Protein AF-A0A539D3B9-F1 (afdb_monomer_lite)

Sequence (78 aa):
ADLSRAVAEGEAATGRPANFGLALAVVARRLELPRDAAGDLLLLGRLAGLLGHALDQATNGSPIRARLRYVGPEPGAH

Secondary structure (DSSP, 8-state):
--HHHHHHHHHHHHT-PPPHHHHHHHHHHHTT--TTHHHHHHHHHHHHHHHHHHHHHHHH-----------SPPTT--

Foldseek 3Di:
DPLVVVQVVVCVVVVDHDDLLSVLCVVCVVVVHDPCVSVVVVCVVCVVVVVVVVVCCVPPNDDDDDDDDDPDDDPPPD

pLDDT: mean 94.83, std 5.92, range [62.78, 98.12]

Radius of gyration: 21.35 Å; chains: 1; bounding box: 44×48×42 Å

Structure (mmCIF, N/CA/C/O backbone):
data_AF-A0A539D3B9-F1
#
_entry.id   AF-A0A539D3B9-F1
#
loop_
_atom_site.group_PDB
_atom_site.id
_atom_site.type_symbol
_atom_site.label_atom_id
_atom_site.label_alt_id
_atom_site.label_comp_id
_atom_site.label_asym_id
_atom_site.label_entity_id
_atom_site.label_seq_id
_atom_site.pdbx_PDB_ins_code
_atom_site.Cartn_x
_atom_site.Cartn_y
_atom_site.Cartn_z
_atom_site.occupancy
_atom_site.B_iso_or_equiv
_atom_site.auth_seq_id
_atom_site.auth_comp_id
_atom_site.auth_asym_id
_atom_site.auth_atom_id
_atom_site.pdbx_PDB_model_num
ATOM 1 N N . ALA A 1 1 ? -20.949 0.254 15.292 1.00 62.78 1 ALA A N 1
ATOM 2 C CA . ALA A 1 1 ? -19.766 -0.363 15.930 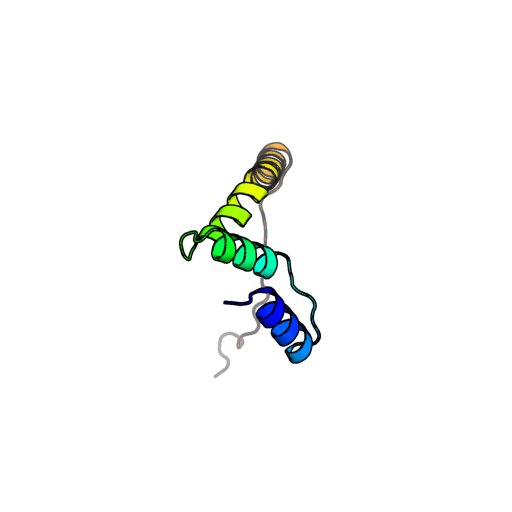1.00 62.78 1 ALA A CA 1
ATOM 3 C C . ALA A 1 1 ? -18.824 0.745 16.377 1.00 62.78 1 ALA A C 1
ATOM 5 O O . ALA A 1 1 ? -18.668 1.711 15.634 1.00 62.78 1 ALA A O 1
ATOM 6 N N . ASP A 1 2 ? -18.239 0.633 17.568 1.00 91.44 2 ASP A N 1
ATOM 7 C CA . ASP A 1 2 ? -17.234 1.584 18.048 1.00 91.44 2 ASP A CA 1
ATOM 8 C C . ASP A 1 2 ? -15.894 1.312 17.345 1.00 91.44 2 ASP A C 1
ATOM 10 O O . ASP A 1 2 ? -15.142 0.413 17.720 1.00 91.44 2 ASP A O 1
ATOM 14 N N . LEU A 1 3 ? -15.638 2.042 16.256 1.00 93.75 3 LEU A N 1
ATOM 15 C CA . LEU A 1 3 ? -14.415 1.878 15.469 1.00 93.75 3 LEU A CA 1
ATOM 16 C C . LEU A 1 3 ? -13.173 2.359 16.224 1.00 93.75 3 LEU A C 1
ATOM 18 O O . LEU A 1 3 ? -12.099 1.815 15.995 1.00 93.75 3 LEU A O 1
ATOM 22 N N . SER A 1 4 ? -13.310 3.323 17.137 1.00 93.62 4 SER A N 1
ATOM 23 C CA . SER A 1 4 ? -12.189 3.811 17.945 1.00 93.62 4 SER A CA 1
ATOM 24 C C . SER A 1 4 ? -11.699 2.722 18.893 1.00 93.62 4 SER A C 1
ATOM 26 O O . SER A 1 4 ? -10.496 2.493 19.006 1.00 93.62 4 SER A O 1
ATOM 28 N N . ARG A 1 5 ? -12.633 1.985 19.505 1.00 95.75 5 ARG A N 1
ATOM 29 C CA . ARG A 1 5 ? -12.303 0.814 20.321 1.00 95.75 5 ARG A CA 1
ATOM 30 C C . ARG A 1 5 ? -11.613 -0.283 19.510 1.00 95.75 5 ARG A C 1
ATOM 32 O O . ARG A 1 5 ? -10.587 -0.790 19.945 1.00 95.75 5 ARG A O 1
ATOM 39 N N . ALA A 1 6 ? -12.137 -0.617 18.330 1.00 94.25 6 ALA A N 1
ATOM 40 C CA . ALA A 1 6 ? -11.521 -1.625 17.464 1.00 94.25 6 ALA A CA 1
ATOM 41 C C . ALA A 1 6 ? -10.090 -1.243 17.037 1.00 94.25 6 ALA A C 1
ATOM 43 O O . ALA A 1 6 ? -9.220 -2.110 16.968 1.00 94.25 6 ALA A O 1
ATOM 44 N N . VAL A 1 7 ? -9.831 0.046 16.784 1.00 96.38 7 VAL A N 1
ATOM 45 C CA . VAL A 1 7 ? -8.476 0.547 16.508 1.00 96.38 7 VAL A CA 1
ATOM 46 C C . VAL A 1 7 ? -7.576 0.365 17.731 1.00 96.38 7 VAL A C 1
ATOM 48 O O . VAL A 1 7 ? -6.525 -0.256 17.602 1.00 96.38 7 VAL A O 1
ATOM 51 N N . ALA A 1 8 ? -8.002 0.820 18.913 1.00 96.12 8 ALA A N 1
ATOM 52 C CA . ALA A 1 8 ? -7.204 0.720 20.137 1.00 96.12 8 ALA A CA 1
ATOM 53 C C . ALA A 1 8 ? -6.874 -0.735 20.520 1.00 96.12 8 ALA A C 1
ATOM 55 O O . ALA A 1 8 ? -5.742 -1.043 20.890 1.00 96.12 8 ALA A O 1
ATOM 56 N N . GLU A 1 9 ? -7.841 -1.649 20.394 1.00 96.38 9 GLU A N 1
ATOM 57 C CA . GLU A 1 9 ? -7.624 -3.080 20.639 1.00 96.38 9 GLU A CA 1
ATOM 58 C C . GLU A 1 9 ? -6.620 -3.676 19.638 1.00 96.38 9 GLU A C 1
ATOM 60 O O . GLU A 1 9 ? -5.743 -4.447 20.028 1.00 96.38 9 GLU A O 1
ATOM 65 N N . GLY A 1 10 ? -6.695 -3.286 18.361 1.00 94.94 10 GLY A N 1
ATOM 66 C CA . GLY A 1 10 ? -5.739 -3.710 17.336 1.00 94.94 10 GLY A CA 1
ATOM 67 C C . GLY A 1 10 ? -4.318 -3.191 17.582 1.00 94.94 10 GLY A C 1
ATOM 68 O O . GLY A 1 10 ? -3.351 -3.943 17.435 1.00 94.94 10 GLY A O 1
ATOM 69 N N . GLU A 1 11 ? -4.176 -1.932 17.995 1.00 97.06 11 GLU A N 1
ATOM 70 C CA . GLU A 1 11 ? -2.880 -1.352 18.365 1.00 97.06 11 GLU A CA 1
ATOM 71 C C . GLU A 1 11 ? -2.282 -2.065 19.583 1.00 97.06 11 GLU A C 1
ATOM 73 O O . GLU A 1 11 ? -1.115 -2.457 19.550 1.00 97.06 11 GLU A O 1
ATOM 78 N N . ALA A 1 12 ? -3.086 -2.324 20.619 1.00 97.75 12 ALA A N 1
ATOM 79 C CA . ALA A 1 12 ? -2.651 -3.053 21.810 1.00 97.75 12 ALA A CA 1
ATOM 80 C C . ALA A 1 12 ? -2.235 -4.501 21.496 1.00 97.75 12 ALA A C 1
ATOM 82 O O . ALA A 1 12 ? -1.213 -4.971 21.993 1.00 97.75 12 ALA A O 1
ATOM 83 N N . ALA A 1 13 ? -2.994 -5.200 20.647 1.00 97.81 13 ALA A N 1
ATOM 84 C CA . ALA A 1 13 ? -2.715 -6.589 20.282 1.00 97.81 13 ALA A CA 1
ATOM 85 C C . ALA A 1 13 ? -1.476 -6.744 19.385 1.00 97.81 13 ALA A C 1
ATOM 87 O O . ALA A 1 13 ? -0.821 -7.785 19.411 1.00 97.81 13 ALA A O 1
ATOM 88 N N . THR A 1 14 ? -1.162 -5.733 18.569 1.00 96.75 14 THR A N 1
ATOM 89 C CA . THR A 1 14 ? -0.055 -5.799 17.599 1.00 96.75 14 THR A CA 1
ATOM 90 C C . THR A 1 14 ? 1.194 -5.034 18.032 1.00 96.75 14 THR A C 1
ATOM 92 O O . THR A 1 14 ? 2.254 -5.240 17.441 1.00 96.75 14 THR A O 1
ATOM 95 N N . GLY A 1 15 ? 1.083 -4.132 19.012 1.00 97.69 15 GLY A N 1
ATOM 96 C CA . GLY A 1 15 ? 2.139 -3.189 19.393 1.00 97.69 15 GLY A CA 1
ATOM 97 C C . GLY A 1 15 ? 2.472 -2.167 18.300 1.00 97.69 15 GLY A C 1
ATOM 98 O O . GLY A 1 15 ? 3.530 -1.539 18.344 1.00 97.69 15 GLY A O 1
ATOM 99 N N . ARG A 1 16 ? 1.614 -2.029 17.281 1.00 96.62 16 ARG A N 1
ATOM 100 C CA . ARG A 1 16 ? 1.838 -1.171 16.113 1.00 96.62 16 ARG A CA 1
ATOM 101 C C . ARG A 1 16 ? 0.733 -0.123 16.032 1.00 96.62 16 ARG A C 1
ATOM 103 O O . ARG A 1 16 ? -0.430 -0.498 16.138 1.00 96.62 16 ARG A O 1
ATOM 110 N N . PRO A 1 17 ? 1.066 1.153 15.780 1.00 95.31 17 PRO A N 1
ATOM 111 C CA . PRO A 1 17 ? 0.052 2.177 15.583 1.00 95.31 17 PRO A CA 1
ATOM 112 C C . PRO A 1 17 ? -0.754 1.913 14.307 1.00 95.31 17 PRO A C 1
ATOM 114 O O . PRO A 1 17 ? -0.267 1.280 13.356 1.00 95.31 17 PRO A O 1
ATOM 117 N N . ALA A 1 18 ? -1.968 2.454 14.263 1.00 93.94 18 ALA A N 1
ATOM 118 C CA . ALA A 1 18 ? -2.809 2.453 13.083 1.00 93.94 18 ALA A CA 1
ATOM 119 C C . ALA A 1 18 ? -2.055 3.059 11.894 1.00 93.94 18 ALA A C 1
ATOM 121 O O . ALA A 1 18 ? -1.594 4.201 11.920 1.00 93.94 18 ALA A O 1
ATOM 122 N N . ASN A 1 19 ? -1.924 2.277 10.824 1.00 95.19 19 ASN A N 1
ATOM 123 C CA . ASN A 1 19 ? -1.315 2.757 9.593 1.00 95.19 19 ASN A CA 1
ATOM 124 C C . ASN A 1 19 ? -2.347 3.487 8.718 1.00 95.19 19 ASN A C 1
ATOM 126 O O . ASN A 1 19 ? -3.558 3.411 8.936 1.00 95.19 19 ASN A O 1
ATOM 130 N N . PHE A 1 20 ? -1.858 4.166 7.681 1.00 96.12 20 PHE A N 1
ATOM 131 C CA . PHE A 1 20 ? -2.704 4.901 6.740 1.00 96.12 20 PHE A CA 1
ATOM 132 C C . PHE A 1 20 ? -3.805 4.034 6.102 1.00 96.12 20 PHE A C 1
ATOM 134 O O . PHE A 1 20 ? -4.929 4.494 5.926 1.00 96.12 20 PHE A O 1
ATOM 141 N N . GLY A 1 21 ? -3.515 2.759 5.814 1.00 95.50 21 GLY A N 1
ATOM 142 C CA . GLY A 1 21 ? -4.498 1.822 5.264 1.00 95.50 21 GLY A CA 1
ATOM 143 C C . GLY A 1 21 ? -5.657 1.548 6.224 1.00 95.50 21 GLY A C 1
ATOM 144 O O . GLY A 1 21 ? -6.816 1.586 5.813 1.00 95.50 21 GLY A O 1
ATOM 145 N N . LEU A 1 22 ? -5.366 1.345 7.513 1.00 95.06 22 LEU A N 1
ATOM 146 C CA . LEU A 1 22 ? -6.398 1.204 8.541 1.00 95.06 22 LEU A CA 1
ATOM 147 C C . LEU A 1 22 ? -7.203 2.499 8.699 1.00 95.06 22 LEU A C 1
ATOM 149 O O . LEU A 1 22 ? -8.423 2.438 8.821 1.00 95.06 22 LEU A O 1
ATOM 153 N N . ALA A 1 23 ? -6.551 3.663 8.632 1.00 94.94 23 ALA A N 1
ATOM 154 C CA . ALA A 1 23 ? -7.245 4.947 8.689 1.00 94.94 23 ALA A CA 1
ATOM 155 C C . ALA A 1 23 ? -8.267 5.091 7.543 1.00 94.94 23 ALA A C 1
ATOM 157 O O . ALA A 1 23 ? -9.425 5.432 7.788 1.00 94.94 23 ALA A O 1
ATOM 158 N N . LEU A 1 24 ? -7.883 4.745 6.309 1.00 97.19 24 LEU A N 1
ATOM 159 C CA . LEU A 1 24 ? -8.793 4.736 5.158 1.00 97.19 24 LEU A CA 1
ATOM 160 C C . LEU A 1 24 ? -9.927 3.711 5.309 1.00 97.19 24 LEU A C 1
ATOM 162 O O . LEU A 1 24 ? -11.070 4.012 4.965 1.00 97.19 24 LEU A O 1
ATOM 166 N N . ALA A 1 25 ? -9.647 2.528 5.864 1.00 96.00 25 ALA A N 1
ATOM 167 C CA . ALA A 1 25 ? -10.672 1.522 6.143 1.00 96.00 25 ALA A CA 1
ATOM 168 C C . ALA A 1 25 ? -11.693 2.005 7.189 1.00 96.00 25 ALA A C 1
ATOM 170 O O . ALA A 1 25 ? -12.897 1.797 7.027 1.00 96.00 25 ALA A O 1
ATOM 171 N N . VAL A 1 26 ? -11.231 2.697 8.234 1.00 95.81 26 VAL A N 1
ATOM 172 C CA . VAL A 1 26 ? -12.102 3.328 9.234 1.00 95.81 26 VAL A CA 1
ATOM 173 C C . VAL A 1 26 ? -12.954 4.419 8.587 1.00 95.81 26 VAL A C 1
ATOM 175 O O . VAL A 1 26 ? -14.162 4.430 8.811 1.00 95.81 26 VAL A O 1
ATOM 178 N N . VAL A 1 27 ? -12.376 5.284 7.746 1.00 95.94 27 VAL A N 1
ATOM 179 C CA . VAL A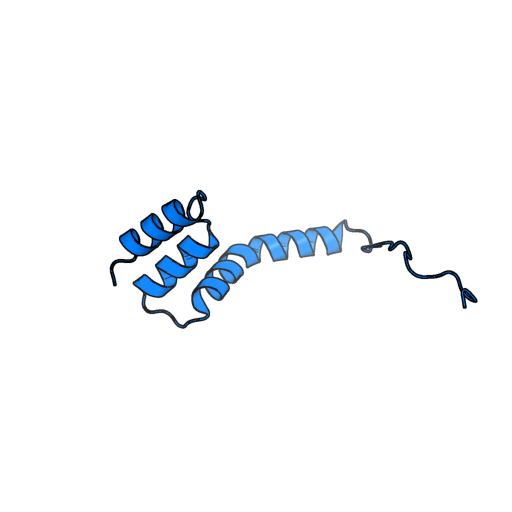 1 27 ? -13.125 6.313 6.998 1.00 95.94 27 VAL A CA 1
ATOM 180 C C . VAL A 1 27 ? -14.209 5.678 6.128 1.00 95.94 27 VAL A C 1
ATOM 182 O O . VAL A 1 27 ? -15.376 6.048 6.253 1.00 95.94 27 VAL A O 1
ATOM 185 N N . ALA A 1 28 ? -13.861 4.675 5.317 1.00 97.31 28 ALA A N 1
ATOM 186 C CA . ALA A 1 28 ? -14.820 3.968 4.473 1.00 97.31 28 ALA A CA 1
ATOM 187 C C . ALA A 1 28 ? -15.958 3.347 5.297 1.00 97.31 28 ALA A C 1
ATOM 189 O O . ALA A 1 28 ? -17.125 3.459 4.930 1.00 97.31 28 ALA A O 1
ATOM 190 N N . ARG A 1 29 ? -15.641 2.765 6.462 1.00 95.75 29 ARG A N 1
ATOM 191 C CA . ARG A 1 29 ? -16.644 2.174 7.355 1.00 95.75 29 ARG A CA 1
ATOM 192 C C . ARG A 1 29 ? -17.523 3.214 8.051 1.00 95.75 29 ARG A C 1
ATOM 194 O O . ARG A 1 29 ? -18.706 2.941 8.237 1.00 95.75 29 ARG A O 1
ATOM 201 N N . ARG A 1 30 ? -16.971 4.371 8.446 1.00 95.62 30 ARG A N 1
ATOM 202 C CA . ARG A 1 30 ? -17.724 5.494 9.046 1.00 95.62 30 ARG A CA 1
ATOM 203 C C . ARG A 1 30 ? -18.684 6.142 8.058 1.00 95.62 30 ARG A C 1
ATOM 205 O O . ARG A 1 30 ? -19.731 6.608 8.484 1.00 95.62 30 ARG A O 1
ATOM 212 N N . LEU A 1 31 ? -18.300 6.189 6.787 1.00 96.44 31 LEU A N 1
ATOM 213 C CA . LEU A 1 31 ? -19.085 6.770 5.699 1.00 96.44 31 LEU A CA 1
ATOM 214 C C . LEU A 1 31 ? -19.977 5.743 4.984 1.00 96.44 31 LEU A C 1
ATOM 216 O O . LEU A 1 31 ? -20.599 6.084 3.987 1.00 96.44 31 LEU A O 1
ATOM 220 N N . GLU A 1 32 ? -20.021 4.499 5.474 1.00 96.44 32 GLU A N 1
ATOM 221 C CA . GLU A 1 32 ? -20.825 3.406 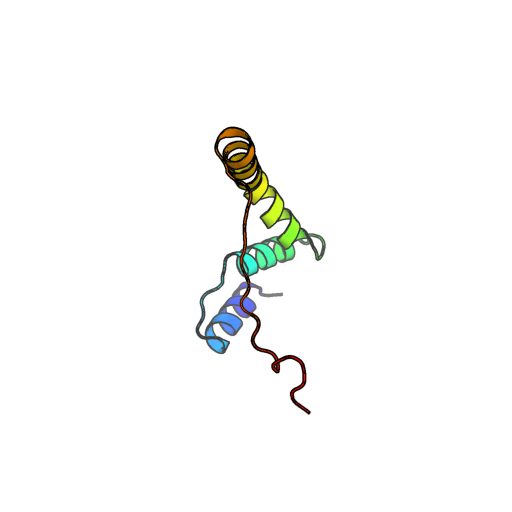4.904 1.00 96.44 32 GLU A CA 1
ATOM 222 C C . GLU A 1 32 ? -20.553 3.152 3.410 1.00 96.44 32 GLU A C 1
ATOM 224 O O . GLU A 1 32 ? -21.433 2.756 2.648 1.00 96.44 32 GLU A O 1
ATOM 229 N N . LEU A 1 33 ? -19.304 3.359 2.989 1.00 97.44 33 LEU A N 1
ATOM 230 C CA . LEU A 1 33 ? -18.881 3.138 1.612 1.00 97.44 33 LEU A CA 1
ATOM 231 C C . LEU A 1 33 ? -18.789 1.635 1.281 1.00 97.44 33 LEU A C 1
ATOM 233 O O . LEU A 1 33 ? -18.684 0.800 2.190 1.00 97.44 33 LEU A O 1
ATOM 237 N N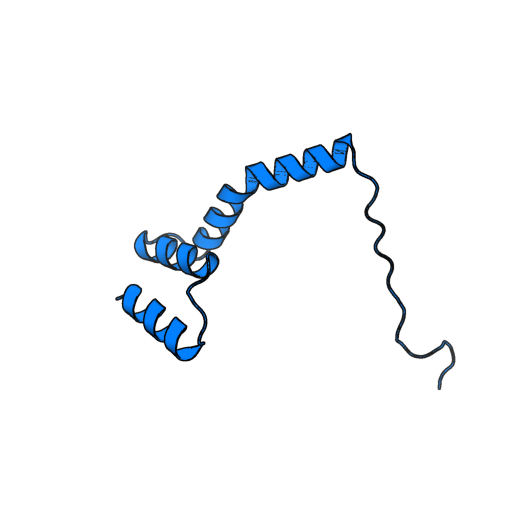 . PRO A 1 34 ? -18.776 1.271 -0.018 1.00 97.69 34 PRO A N 1
ATOM 238 C CA . PRO A 1 34 ? -18.539 -0.101 -0.456 1.00 97.69 34 PRO A CA 1
ATOM 239 C C . PRO A 1 34 ? -17.241 -0.688 0.109 1.00 97.69 34 PRO A C 1
ATOM 241 O O . PRO A 1 34 ? -16.298 0.030 0.441 1.00 97.69 34 PRO A O 1
ATOM 244 N N . ARG A 1 35 ? -17.174 -2.022 0.163 1.00 93.00 35 ARG A N 1
ATOM 245 C CA . ARG A 1 35 ? -16.045 -2.778 0.734 1.00 93.00 35 ARG A CA 1
ATOM 246 C C . ARG A 1 35 ? -14.679 -2.365 0.172 1.00 93.00 35 ARG A C 1
ATOM 248 O O . ARG A 1 35 ? -13.699 -2.379 0.913 1.00 93.00 35 ARG A O 1
ATOM 255 N N . ASP A 1 36 ? -14.637 -1.974 -1.096 1.00 96.75 36 ASP A N 1
ATOM 256 C CA . ASP A 1 36 ? -13.400 -1.673 -1.820 1.00 96.75 36 ASP A CA 1
ATOM 257 C C . ASP A 1 36 ? -12.999 -0.184 -1.739 1.00 96.75 36 ASP A C 1
ATOM 259 O O . ASP A 1 36 ? -11.885 0.190 -2.108 1.00 96.75 36 ASP A O 1
ATOM 263 N N . ALA A 1 37 ? -13.845 0.666 -1.141 1.00 98.00 37 ALA A N 1
ATOM 264 C CA . ALA A 1 37 ? -13.683 2.119 -1.163 1.00 98.00 37 ALA A CA 1
ATOM 265 C C . ALA A 1 37 ? -12.408 2.628 -0.472 1.00 98.00 37 ALA A C 1
ATOM 267 O O . ALA A 1 37 ? -11.879 3.672 -0.841 1.00 98.00 37 ALA A O 1
ATOM 268 N N . ALA A 1 38 ? -11.876 1.911 0.522 1.00 97.69 38 ALA A N 1
ATOM 269 C CA . ALA A 1 38 ? -10.597 2.280 1.135 1.00 97.69 38 ALA A CA 1
ATOM 270 C C . ALA A 1 38 ? -9.432 2.181 0.131 1.00 97.69 38 ALA A C 1
ATOM 272 O O . ALA A 1 38 ? -8.531 3.023 0.138 1.00 97.69 38 ALA A O 1
ATOM 273 N N . GLY A 1 39 ? -9.468 1.172 -0.747 1.00 97.25 39 GLY A N 1
ATOM 274 C CA . GLY A 1 39 ? -8.528 1.028 -1.856 1.00 97.25 39 GLY A CA 1
ATOM 275 C C . GLY A 1 39 ? -8.739 2.108 -2.913 1.00 97.25 39 GLY A C 1
ATOM 276 O O . GLY A 1 39 ? -7.767 2.726 -3.344 1.00 97.25 39 GLY A O 1
ATOM 277 N N . ASP A 1 40 ? -9.993 2.408 -3.254 1.00 97.62 40 ASP A N 1
ATOM 278 C CA . ASP A 1 40 ? -10.320 3.470 -4.214 1.00 97.62 40 ASP A CA 1
ATOM 279 C C . ASP A 1 40 ? -9.818 4.838 -3.739 1.00 97.62 40 ASP A C 1
ATOM 281 O O . ASP A 1 40 ? -9.149 5.544 -4.489 1.00 97.62 40 ASP A O 1
ATOM 285 N N . LEU A 1 41 ? -10.052 5.193 -2.470 1.00 97.25 41 LEU A N 1
ATOM 286 C CA . LEU A 1 41 ? -9.551 6.436 -1.871 1.00 97.25 41 LEU A CA 1
ATOM 287 C C . LEU A 1 41 ? -8.019 6.515 -1.903 1.00 97.25 41 LEU A C 1
ATOM 289 O O . LEU A 1 41 ? -7.460 7.567 -2.222 1.00 97.25 41 LEU A O 1
ATOM 293 N N . LEU A 1 42 ? -7.335 5.404 -1.603 1.00 97.31 42 LEU A N 1
ATOM 294 C CA . LEU A 1 42 ? -5.877 5.326 -1.701 1.00 97.31 42 LEU A CA 1
ATOM 295 C C . LEU A 1 42 ? -5.409 5.585 -3.136 1.00 97.31 42 LEU A C 1
ATOM 297 O O . LEU A 1 42 ? -4.480 6.365 -3.346 1.00 97.31 42 LEU A O 1
ATOM 301 N N . LEU A 1 43 ? -6.024 4.924 -4.116 1.00 97.12 43 LEU A N 1
ATOM 302 C CA . LEU A 1 43 ? -5.646 5.054 -5.520 1.00 97.12 43 LEU A CA 1
ATOM 303 C C . LEU A 1 43 ? -5.915 6.467 -6.028 1.00 97.12 43 LEU A C 1
ATOM 305 O O . LEU A 1 43 ? -4.993 7.078 -6.565 1.00 97.12 43 LEU A O 1
ATOM 309 N N . LEU A 1 44 ? -7.105 7.016 -5.769 1.00 96.69 44 LEU A N 1
ATOM 310 C CA . LEU A 1 44 ? -7.474 8.391 -6.113 1.00 96.69 44 LEU A CA 1
ATOM 311 C C . LEU A 1 44 ? -6.454 9.399 -5.573 1.00 96.69 44 LEU A C 1
ATOM 313 O O . LEU A 1 44 ? -5.961 10.233 -6.331 1.00 96.69 44 LEU A O 1
ATOM 317 N N . GLY A 1 45 ? -6.071 9.280 -4.298 1.00 95.81 45 GLY A N 1
ATOM 318 C CA . GLY A 1 45 ? -5.059 10.152 -3.696 1.00 95.81 45 GLY A CA 1
ATOM 319 C C . GLY A 1 45 ? -3.657 9.987 -4.297 1.00 95.81 45 GLY A C 1
ATOM 320 O O . GLY A 1 45 ? -2.881 10.941 -4.327 1.00 95.81 45 GLY A O 1
ATOM 321 N N . ARG A 1 46 ? -3.314 8.796 -4.806 1.00 97.62 46 ARG A N 1
ATOM 322 C CA . ARG A 1 46 ? -1.998 8.508 -5.405 1.00 97.62 46 ARG A CA 1
ATOM 323 C C . ARG A 1 46 ? -1.894 8.862 -6.886 1.00 97.62 46 ARG A C 1
ATOM 325 O O . ARG A 1 46 ? -0.769 8.955 -7.377 1.00 97.62 46 ARG A O 1
ATOM 332 N N . LEU A 1 47 ? -3.011 9.055 -7.592 1.00 98.06 47 LEU A N 1
ATOM 333 C CA . LEU A 1 47 ? -3.030 9.226 -9.051 1.00 98.06 47 LEU A CA 1
ATOM 334 C C . LEU A 1 47 ? -2.066 10.312 -9.538 1.00 98.06 47 LEU A C 1
ATOM 336 O O . LEU A 1 47 ? -1.276 10.050 -10.439 1.00 98.06 47 LEU A O 1
ATOM 340 N N . ALA A 1 48 ? -2.073 11.494 -8.918 1.00 96.94 48 ALA A N 1
ATOM 341 C CA . ALA A 1 48 ? -1.205 12.597 -9.333 1.00 96.94 48 ALA A CA 1
ATOM 342 C C . ALA A 1 48 ? 0.290 12.239 -9.230 1.00 96.94 48 ALA A C 1
ATOM 344 O O . ALA A 1 48 ? 1.050 12.479 -10.165 1.00 96.94 48 ALA A O 1
ATOM 345 N N . GLY A 1 49 ? 0.705 11.605 -8.129 1.00 97.44 49 GLY A N 1
ATOM 346 C CA . GLY A 1 49 ? 2.094 11.177 -7.940 1.00 97.44 49 GLY A CA 1
ATOM 347 C C . GLY A 1 49 ? 2.499 10.039 -8.878 1.00 97.44 49 GLY A C 1
ATOM 348 O O . GLY A 1 49 ? 3.604 10.044 -9.414 1.00 97.44 49 GLY A O 1
ATOM 349 N N . LEU A 1 50 ? 1.596 9.084 -9.129 1.00 98.12 50 LEU A N 1
ATOM 350 C CA . LEU A 1 50 ? 1.832 8.004 -10.091 1.00 98.12 50 LEU A CA 1
ATOM 351 C C . LEU A 1 50 ? 1.999 8.543 -11.516 1.00 98.12 50 LEU A C 1
ATOM 353 O O . LEU A 1 50 ? 2.914 8.121 -12.219 1.00 98.12 50 LEU A O 1
ATOM 357 N N . LEU A 1 51 ? 1.153 9.492 -11.922 1.00 98.06 51 LEU A N 1
ATOM 358 C CA . LEU A 1 51 ? 1.258 10.157 -13.220 1.00 98.06 51 LEU A CA 1
ATOM 359 C C . LEU A 1 51 ? 2.543 10.981 -13.328 1.00 98.06 51 LEU A C 1
ATOM 361 O O . LEU A 1 51 ? 3.218 10.896 -14.349 1.00 98.06 51 LEU A O 1
ATOM 365 N N . GLY A 1 52 ? 2.919 11.709 -12.273 1.00 97.94 52 GLY A N 1
ATOM 366 C CA . GLY A 1 52 ? 4.195 12.428 -12.216 1.00 97.94 52 GLY A CA 1
ATOM 367 C C . GLY A 1 52 ? 5.385 11.494 -12.438 1.00 97.94 52 GLY A C 1
ATOM 368 O O . GLY A 1 52 ? 6.167 11.699 -13.359 1.00 97.94 52 GLY A O 1
ATOM 369 N N . HIS A 1 53 ? 5.458 10.392 -11.688 1.00 97.88 53 HIS A N 1
ATOM 370 C CA . HIS A 1 53 ? 6.516 9.396 -11.875 1.00 97.88 53 HIS A CA 1
ATOM 371 C C . HIS A 1 53 ? 6.499 8.735 -13.258 1.00 97.88 53 HIS A C 1
ATOM 373 O O . HIS A 1 53 ? 7.560 8.432 -13.805 1.00 97.88 53 HIS A O 1
ATOM 379 N N . ALA A 1 54 ? 5.318 8.502 -13.835 1.00 97.44 54 ALA A N 1
ATOM 380 C CA . ALA A 1 54 ? 5.204 7.962 -15.184 1.00 97.44 54 ALA A CA 1
ATOM 381 C C . ALA A 1 54 ? 5.750 8.940 -16.236 1.00 97.44 54 ALA A C 1
ATOM 383 O O . ALA A 1 54 ? 6.470 8.516 -17.140 1.00 97.44 54 ALA A O 1
ATOM 384 N N . LEU A 1 55 ? 5.458 10.237 -16.102 1.00 98.06 55 LEU A N 1
ATOM 385 C CA . LEU A 1 55 ? 5.984 11.286 -16.979 1.00 98.06 55 LEU A CA 1
ATOM 386 C C . LEU A 1 55 ? 7.500 11.441 -16.832 1.00 98.06 55 LEU A C 1
ATOM 388 O O . LEU A 1 55 ? 8.205 11.497 -17.842 1.00 98.06 55 LEU A O 1
ATOM 392 N N . ASP A 1 56 ? 8.010 11.437 -15.601 1.00 97.75 56 ASP A N 1
ATOM 393 C CA . ASP A 1 56 ? 9.451 11.492 -15.338 1.00 97.75 56 ASP A CA 1
ATOM 394 C C . ASP A 1 56 ? 10.170 10.306 -15.991 1.00 97.75 56 ASP A C 1
ATOM 396 O O . ASP A 1 56 ? 11.191 10.486 -16.657 1.00 97.75 56 ASP A O 1
ATOM 400 N N . GLN A 1 57 ? 9.604 9.097 -15.885 1.00 97.56 57 GLN A N 1
ATOM 401 C CA . GLN A 1 57 ? 10.176 7.920 -16.541 1.0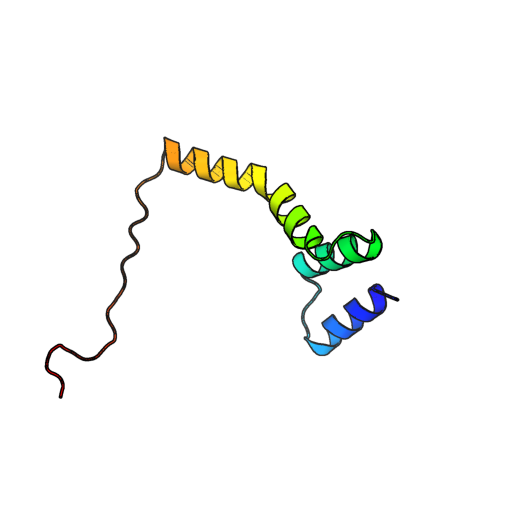0 97.56 57 GLN A CA 1
ATOM 402 C C . GLN A 1 57 ? 10.049 7.939 -18.062 1.00 97.56 57 GLN A C 1
ATOM 404 O O . GLN A 1 57 ? 10.951 7.453 -18.741 1.00 97.56 57 GLN A O 1
ATOM 409 N N . ALA A 1 58 ? 8.973 8.499 -18.611 1.00 96.50 58 ALA A N 1
ATOM 410 C CA . ALA A 1 58 ? 8.795 8.607 -20.057 1.00 96.50 58 ALA A CA 1
ATOM 411 C C . ALA A 1 58 ? 9.755 9.624 -20.697 1.00 96.50 58 ALA A C 1
ATOM 413 O O . ALA A 1 58 ? 10.157 9.445 -21.844 1.00 96.50 58 ALA A O 1
ATOM 414 N N . THR A 1 59 ? 10.113 10.683 -19.969 1.00 97.75 59 THR A N 1
ATOM 415 C CA . THR A 1 59 ? 10.928 11.794 -20.486 1.00 97.75 59 THR A CA 1
ATOM 416 C C . THR A 1 59 ? 12.417 11.633 -20.201 1.00 97.75 59 THR A C 1
ATOM 418 O O . THR A 1 59 ? 13.234 11.914 -21.074 1.00 97.75 59 THR A O 1
ATOM 421 N N . ASN A 1 60 ? 12.771 11.158 -19.005 1.00 96.75 60 ASN A N 1
ATOM 422 C CA . ASN A 1 60 ? 14.152 11.141 -18.510 1.00 96.75 60 ASN A CA 1
ATOM 423 C C . ASN A 1 60 ? 14.627 9.743 -18.083 1.00 96.75 60 ASN A C 1
ATOM 425 O O . ASN A 1 60 ? 15.777 9.569 -17.676 1.00 96.75 60 ASN A O 1
ATOM 429 N N . GLY A 1 61 ? 13.738 8.751 -18.121 1.00 92.00 61 GLY A N 1
ATOM 430 C CA . GLY A 1 61 ? 14.003 7.417 -17.611 1.00 92.00 61 GLY A CA 1
ATOM 431 C C . GLY A 1 61 ? 14.873 6.555 -18.517 1.00 92.00 61 GLY A C 1
ATOM 432 O O . GLY A 1 61 ? 15.115 6.837 -19.689 1.00 92.00 61 GLY A O 1
ATOM 433 N N . SER A 1 62 ? 15.306 5.426 -17.963 1.00 93.88 62 SER A N 1
ATOM 434 C CA . SER A 1 62 ? 15.907 4.329 -18.723 1.00 93.88 62 SER A CA 1
ATOM 435 C C . SER A 1 62 ? 15.104 3.042 -18.510 1.00 93.88 62 SER A C 1
ATOM 437 O O . SER A 1 62 ? 14.371 2.932 -17.520 1.00 93.88 62 SER A O 1
ATOM 439 N N . PRO A 1 63 ? 15.206 2.050 -19.416 1.00 94.31 63 PRO A N 1
ATOM 440 C CA . PRO A 1 63 ? 14.496 0.789 -19.250 1.00 94.31 63 PRO A CA 1
ATOM 441 C C . PRO A 1 63 ? 14.824 0.122 -17.910 1.00 94.31 63 PRO A C 1
ATOM 443 O O . PRO A 1 63 ? 15.991 -0.056 -17.564 1.00 94.31 63 PRO A O 1
ATOM 446 N N . ILE A 1 64 ? 13.795 -0.329 -17.189 1.00 93.31 64 ILE A N 1
ATOM 447 C CA . ILE A 1 64 ? 13.983 -1.120 -15.968 1.00 93.31 64 ILE A CA 1
ATOM 448 C C . ILE A 1 64 ? 14.634 -2.458 -16.358 1.00 93.31 64 ILE A C 1
ATOM 450 O O . ILE A 1 64 ? 14.082 -3.238 -17.138 1.00 93.31 64 ILE A O 1
ATOM 454 N N . ARG A 1 65 ? 15.839 -2.716 -15.836 1.00 94.62 65 ARG A N 1
ATOM 455 C CA . ARG A 1 65 ? 16.646 -3.918 -16.111 1.00 94.62 65 ARG A CA 1
ATOM 456 C C . ARG A 1 65 ? 16.924 -4.685 -14.820 1.00 94.62 65 ARG A C 1
ATOM 458 O O . ARG A 1 65 ? 18.054 -4.722 -14.337 1.00 94.62 65 ARG A O 1
ATOM 465 N N . ALA A 1 66 ? 15.883 -5.298 -14.261 1.00 95.31 66 ALA A N 1
ATOM 466 C CA . ALA A 1 66 ? 16.038 -6.197 -13.123 1.00 95.31 66 ALA A CA 1
ATOM 467 C C . ALA A 1 66 ? 16.862 -7.428 -13.537 1.00 95.31 66 ALA A C 1
ATOM 469 O O . ALA A 1 66 ? 16.545 -8.093 -14.524 1.00 95.31 66 ALA A O 1
ATOM 470 N N . ARG A 1 67 ? 17.929 -7.724 -12.791 1.00 96.06 67 ARG A N 1
ATOM 471 C CA . ARG A 1 67 ? 18.717 -8.951 -12.946 1.00 96.06 67 ARG A CA 1
ATOM 472 C C . ARG A 1 67 ? 18.398 -9.876 -11.786 1.00 96.06 67 ARG A C 1
ATOM 474 O O . ARG A 1 67 ? 18.365 -9.438 -10.639 1.00 96.06 67 ARG A O 1
ATOM 481 N N . LEU A 1 68 ? 18.179 -11.145 -12.090 1.00 95.81 68 LEU A N 1
ATOM 482 C CA . LEU A 1 68 ? 17.947 -12.180 -11.091 1.00 95.81 68 LEU A CA 1
ATOM 483 C C . LEU A 1 68 ? 19.159 -13.106 -11.036 1.00 95.81 68 LEU A C 1
ATOM 485 O O . LEU A 1 68 ? 19.840 -13.311 -12.041 1.00 95.81 68 LEU A O 1
ATOM 489 N N . ARG A 1 69 ? 19.418 -13.668 -9.855 1.00 95.69 69 ARG A N 1
ATOM 490 C CA . ARG A 1 69 ? 20.417 -14.720 -9.663 1.00 95.69 69 ARG A CA 1
ATOM 491 C C . ARG A 1 69 ? 19.698 -16.058 -9.572 1.00 95.69 69 ARG A C 1
ATOM 493 O O . ARG A 1 69 ? 18.816 -16.217 -8.733 1.00 95.69 69 ARG A O 1
ATOM 500 N N . TYR A 1 70 ? 20.099 -17.008 -10.407 1.00 94.50 70 TYR A N 1
ATOM 501 C CA . TYR A 1 70 ? 19.653 -18.388 -10.275 1.00 94.50 70 TYR A CA 1
ATOM 502 C C . TYR A 1 70 ? 20.240 -19.000 -8.996 1.00 94.50 70 TYR A C 1
ATOM 504 O O . TYR A 1 70 ? 21.434 -18.867 -8.735 1.00 94.50 70 TYR A O 1
ATOM 512 N N . VAL A 1 71 ? 19.386 -19.621 -8.184 1.00 96.00 71 VAL A N 1
ATOM 513 C CA . VAL A 1 71 ? 19.749 -20.293 -6.920 1.00 96.00 71 VAL A CA 1
ATOM 514 C C . VAL A 1 71 ? 19.261 -21.746 -6.889 1.00 96.00 71 VAL A C 1
ATOM 516 O O . VAL A 1 71 ? 19.168 -22.348 -5.825 1.00 96.00 71 VAL A O 1
ATOM 519 N N . GLY A 1 72 ? 18.887 -22.284 -8.051 1.00 95.06 72 GLY A N 1
ATOM 520 C CA . GLY A 1 72 ? 18.495 -23.680 -8.196 1.00 95.06 72 GLY A CA 1
ATOM 521 C C . GLY A 1 72 ? 19.698 -24.601 -8.433 1.00 95.06 72 GLY A C 1
ATOM 522 O O . GLY A 1 72 ? 20.837 -24.13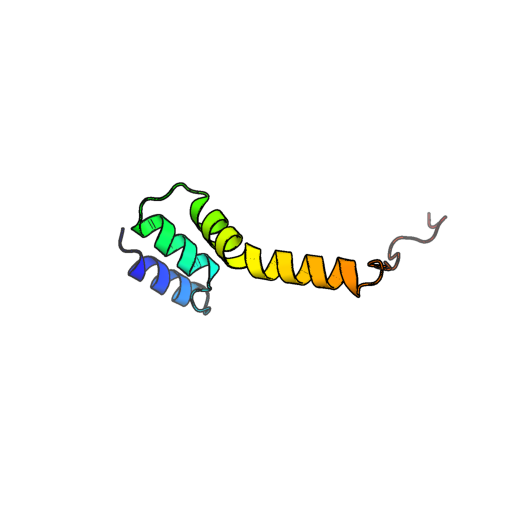0 -8.478 1.00 95.06 72 GLY A O 1
ATOM 523 N N . PRO A 1 73 ? 19.453 -25.909 -8.603 1.00 94.06 73 PRO A N 1
ATOM 524 C CA . PRO A 1 73 ? 20.501 -26.882 -8.894 1.00 94.06 73 PRO A CA 1
ATOM 525 C C . PRO A 1 73 ? 21.185 -26.585 -10.231 1.00 94.06 73 PRO A C 1
ATOM 527 O O . PRO A 1 73 ? 20.538 -26.132 -11.181 1.00 94.06 73 PRO A O 1
ATOM 530 N N . GLU A 1 74 ? 22.488 -26.854 -10.311 1.00 92.12 74 GLU A N 1
ATOM 531 C CA . GLU A 1 74 ? 23.219 -26.769 -11.574 1.00 92.12 74 GLU A CA 1
ATOM 532 C C . GLU A 1 74 ? 22.636 -27.753 -12.603 1.00 92.12 74 GLU A C 1
ATOM 534 O O . GLU A 1 74 ? 22.145 -28.825 -12.229 1.00 92.12 74 GLU A O 1
ATOM 539 N N . PRO A 1 75 ? 22.662 -27.419 -13.905 1.00 92.00 75 PRO A N 1
ATOM 540 C CA . PRO A 1 75 ? 22.215 -28.339 -14.942 1.00 92.00 75 PRO A CA 1
ATOM 541 C C . PRO A 1 75 ? 22.969 -29.675 -14.854 1.00 92.00 75 PRO A C 1
ATOM 543 O O . PRO A 1 75 ? 24.189 -29.709 -14.987 1.00 92.00 75 PRO A O 1
ATOM 546 N N . GLY A 1 76 ? 22.240 -30.772 -14.641 1.00 87.81 76 GLY A N 1
ATOM 547 C CA . GLY A 1 76 ? 22.816 -32.116 -14.522 1.00 87.81 76 GLY A CA 1
ATOM 548 C C . GLY A 1 76 ? 23.124 -32.575 -13.095 1.00 87.81 76 GLY A C 1
ATOM 549 O O . GLY A 1 76 ? 23.634 -33.681 -12.932 1.00 87.81 76 GLY A O 1
ATOM 550 N N . ALA A 1 77 ? 22.790 -31.788 -12.068 1.00 74.00 77 ALA A N 1
ATOM 551 C CA . ALA A 1 77 ? 22.747 -32.289 -10.699 1.00 74.00 77 ALA A CA 1
ATOM 552 C C . ALA A 1 77 ? 21.576 -33.285 -10.554 1.00 74.00 77 ALA A C 1
ATOM 554 O O . ALA A 1 77 ? 20.424 -32.884 -10.368 1.00 74.00 77 ALA A O 1
ATOM 555 N N . HIS A 1 78 ? 21.885 -34.573 -10.706 1.00 64.69 78 HIS A N 1
ATOM 556 C CA . HIS A 1 78 ? 21.057 -35.709 -10.298 1.00 64.69 78 HIS A CA 1
ATOM 557 C C . HIS A 1 78 ? 21.613 -36.306 -9.008 1.00 64.69 78 HIS A C 1
ATOM 559 O O . HIS A 1 78 ? 22.857 -36.408 -8.906 1.00 64.69 78 HIS A O 1
#